Protein AF-A0A2M7KJJ1-F1 (afdb_monomer_lite)

Radius of gyration: 16.53 Å; chains: 1; bounding box: 25×30×69 Å

Foldseek 3Di:
DDPPPDPLPAAPAEEEAEALDVVVVVVCVVPVVVSNHHYHYDNHPVVVVVVVPDDCVVDPDDSPPPPPDPDDDDDDD

Secondary structure (DSSP, 8-state):
--------TTTT-EEEEE-S-HHHHHHHHHHGGGGT-EEEEESSHHHHHHHHT--TTS----TT-------------

pLDDT: mean 71.43, std 19.57, range [38.84, 94.5]

Sequence (77 aa):
MSLANSPQAGKGIRILVADDDPAVLELMTEILPRLDCEVFTEANGEGAIARQGTTPEDAGADPAAVPAGETAERTEE

Structure (mmCIF, N/CA/C/O backbone):
data_AF-A0A2M7KJJ1-F1
#
_entry.id   AF-A0A2M7KJJ1-F1
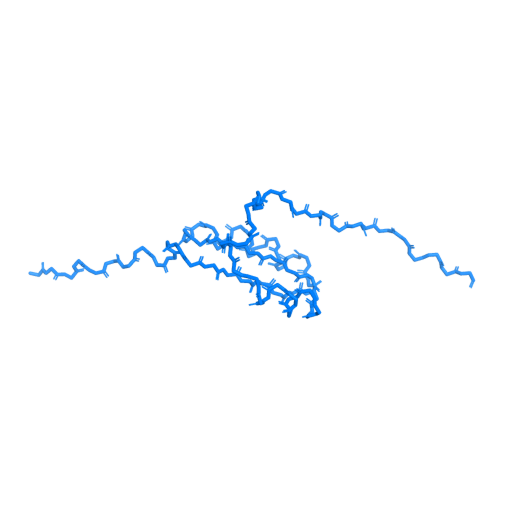#
loop_
_atom_site.group_PDB
_atom_site.id
_atom_site.type_symbol
_atom_site.label_atom_id
_atom_site.label_alt_id
_atom_site.label_comp_id
_atom_site.label_asym_id
_atom_site.label_entity_id
_atom_site.label_seq_id
_atom_site.pdbx_PDB_ins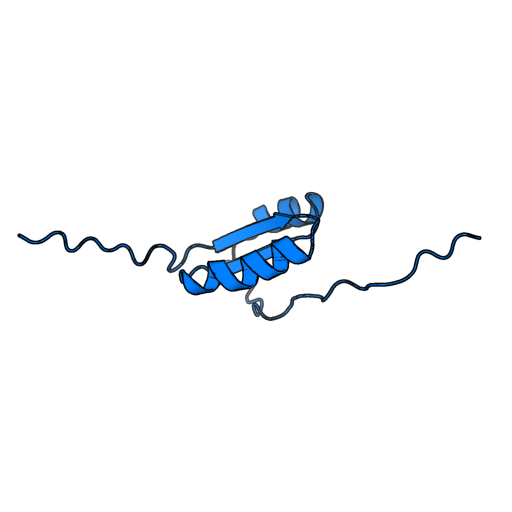_code
_atom_site.Cartn_x
_atom_site.Cartn_y
_atom_site.Cartn_z
_atom_site.occupancy
_atom_site.B_iso_or_equiv
_atom_site.auth_seq_id
_atom_site.auth_comp_id
_atom_site.auth_asym_id
_atom_site.auth_atom_id
_atom_site.pdbx_PDB_model_num
ATOM 1 N N . MET A 1 1 ? -12.639 -5.826 37.218 1.00 45.78 1 MET A N 1
ATOM 2 C CA . MET A 1 1 ? -11.862 -6.205 36.020 1.00 45.78 1 MET A CA 1
ATOM 3 C C . MET A 1 1 ? -12.371 -5.364 34.865 1.00 45.78 1 MET A C 1
ATOM 5 O O . MET A 1 1 ? -13.529 -5.522 34.515 1.00 45.78 1 MET A O 1
ATOM 9 N N . SER A 1 2 ? -11.579 -4.434 34.335 1.00 47.91 2 SER A N 1
ATOM 10 C CA . SER A 1 2 ? -11.910 -3.774 33.069 1.00 47.91 2 SER A CA 1
ATOM 11 C C . SER A 1 2 ? -10.617 -3.339 32.390 1.00 47.91 2 SER A C 1
ATOM 13 O O . SER A 1 2 ? -9.938 -2.436 32.867 1.00 47.91 2 SER A O 1
ATOM 15 N N . LEU A 1 3 ? -10.255 -4.042 31.320 1.00 50.72 3 LEU A N 1
ATOM 16 C CA . LEU A 1 3 ? -9.235 -3.639 30.355 1.00 50.72 3 LEU A CA 1
ATOM 17 C C . LEU A 1 3 ? -9.975 -3.328 29.053 1.00 50.72 3 LEU A C 1
ATOM 19 O O . LEU A 1 3 ? -9.859 -4.044 28.064 1.00 50.72 3 LEU A O 1
ATOM 23 N N . ALA A 1 4 ? -10.798 -2.282 29.073 1.00 55.88 4 ALA A N 1
ATOM 24 C CA . ALA A 1 4 ? -11.351 -1.711 27.853 1.00 55.88 4 ALA A CA 1
ATOM 25 C C . ALA A 1 4 ? -10.274 -0.834 27.198 1.00 55.88 4 ALA A C 1
ATOM 27 O O . ALA A 1 4 ? -10.336 0.388 27.239 1.00 55.88 4 ALA A O 1
ATOM 28 N N . ASN A 1 5 ? -9.247 -1.474 26.646 1.00 51.41 5 ASN A N 1
ATOM 29 C CA . ASN A 1 5 ? -8.341 -0.846 25.694 1.00 51.41 5 ASN A CA 1
ATOM 30 C C . ASN A 1 5 ? -8.236 -1.773 24.487 1.00 51.41 5 ASN A C 1
ATOM 32 O O . ASN A 1 5 ? -7.242 -2.471 24.303 1.00 51.41 5 ASN A O 1
ATOM 36 N N . SER A 1 6 ? -9.312 -1.836 23.707 1.00 52.38 6 SER A N 1
ATOM 37 C CA . SER A 1 6 ? -9.255 -2.387 22.358 1.00 52.38 6 SER A CA 1
ATOM 38 C C . SER A 1 6 ? -8.965 -1.210 21.433 1.00 52.38 6 SER A C 1
ATOM 40 O O . SER A 1 6 ? -9.892 -0.454 21.143 1.00 52.38 6 SER A O 1
ATOM 42 N N . PRO A 1 7 ? -7.710 -0.977 21.011 1.00 52.09 7 PRO A N 1
ATOM 43 C CA . PRO A 1 7 ? -7.483 -0.031 19.933 1.00 52.09 7 PRO A CA 1
ATOM 44 C C . PRO A 1 7 ? -8.227 -0.576 18.707 1.00 52.09 7 PRO A C 1
ATOM 46 O O . PRO A 1 7 ? -7.955 -1.695 18.274 1.00 52.09 7 PRO A O 1
ATOM 49 N N . GLN A 1 8 ? -9.189 0.173 18.157 1.00 58.91 8 GLN A N 1
ATOM 50 C CA . GLN A 1 8 ? -9.523 0.020 16.739 1.00 58.91 8 GLN A CA 1
ATOM 51 C C . GLN A 1 8 ? -8.227 0.351 15.987 1.00 58.91 8 GLN A C 1
ATOM 53 O O . GLN A 1 8 ? -7.859 1.516 15.868 1.00 58.91 8 GLN A O 1
ATOM 58 N N . ALA A 1 9 ? -7.455 -0.684 15.652 1.00 63.81 9 ALA A N 1
ATOM 59 C CA . ALA A 1 9 ? -6.003 -0.583 15.527 1.00 63.81 9 ALA A CA 1
ATOM 60 C C . ALA A 1 9 ? -5.509 0.196 14.297 1.00 63.81 9 ALA A C 1
ATOM 62 O O . ALA A 1 9 ? -4.328 0.524 14.255 1.00 63.81 9 ALA A O 1
ATOM 63 N N . GLY A 1 10 ? -6.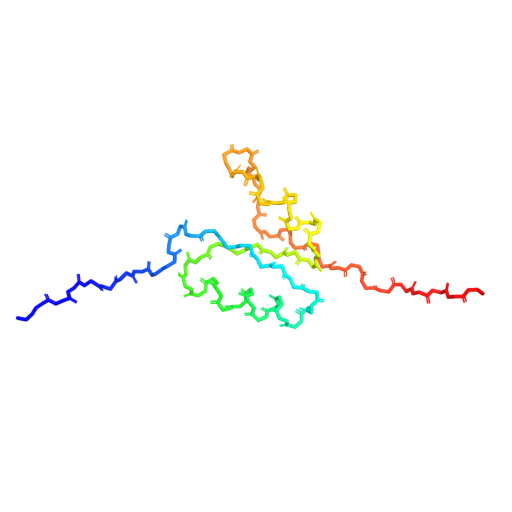378 0.514 13.334 1.00 60.59 10 GLY A N 1
ATOM 64 C CA . GLY A 1 10 ? -5.974 1.163 12.086 1.00 60.59 10 GLY A CA 1
ATOM 65 C C . GLY A 1 10 ? -6.743 2.417 11.692 1.00 60.59 10 GLY A C 1
ATOM 66 O O . GLY A 1 10 ? -6.366 3.050 10.711 1.00 60.59 10 GLY A O 1
ATOM 67 N N . LYS A 1 11 ? -7.769 2.836 12.447 1.00 75.81 11 LYS A N 1
ATOM 68 C CA . LYS A 1 11 ? -8.616 3.964 12.034 1.00 75.81 11 LYS A CA 1
ATOM 69 C C . LYS A 1 11 ? -7.803 5.254 11.880 1.00 75.81 11 LYS A C 1
ATOM 71 O O . LYS A 1 11 ? -7.320 5.812 12.863 1.00 75.81 11 LYS A O 1
ATOM 76 N N . GLY A 1 12 ? -7.708 5.746 10.644 1.00 78.88 12 GLY A N 1
ATOM 77 C CA . GLY A 1 1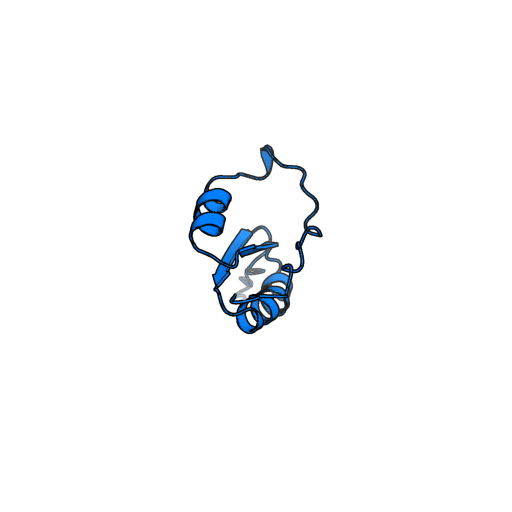2 ? -6.958 6.958 10.290 1.00 78.88 12 GLY A CA 1
ATOM 78 C C . GLY A 1 12 ? -5.461 6.738 10.042 1.00 78.88 12 GLY A C 1
ATOM 79 O O . GLY A 1 12 ? -4.731 7.710 9.845 1.00 78.88 12 GLY A O 1
ATOM 80 N N . ILE A 1 13 ? -4.996 5.486 10.039 1.00 87.19 13 ILE A N 1
ATOM 81 C CA . ILE A 1 13 ? -3.638 5.125 9.631 1.00 87.19 13 ILE A CA 1
ATOM 82 C C . ILE A 1 13 ? -3.610 4.976 8.111 1.00 87.19 13 ILE A C 1
ATOM 84 O O . ILE A 1 13 ? -4.411 4.248 7.528 1.00 87.19 13 ILE A O 1
ATOM 88 N N . ARG A 1 14 ? -2.656 5.664 7.483 1.00 88.44 14 ARG A N 1
ATOM 89 C CA . ARG A 1 14 ? -2.383 5.593 6.046 1.00 88.44 14 ARG A CA 1
ATOM 90 C C . ARG A 1 14 ? -1.147 4.733 5.824 1.00 88.44 14 ARG A C 1
ATOM 92 O O . ARG A 1 14 ? -0.096 5.025 6.392 1.00 88.44 14 ARG A O 1
ATOM 99 N N . ILE A 1 15 ? -1.282 3.674 5.037 1.00 90.00 15 ILE A N 1
ATOM 100 C CA . ILE A 1 15 ? -0.230 2.687 4.782 1.00 90.00 15 ILE A CA 1
ATOM 101 C C . ILE A 1 15 ? 0.127 2.719 3.301 1.00 90.00 15 ILE A C 1
ATOM 103 O O . ILE A 1 15 ? -0.750 2.622 2.450 1.00 90.00 15 ILE A O 1
ATOM 107 N N . LEU A 1 16 ? 1.420 2.824 3.005 1.00 91.31 16 LEU A N 1
ATOM 108 C CA . LEU A 1 16 ? 1.973 2.641 1.669 1.00 91.31 16 LEU A C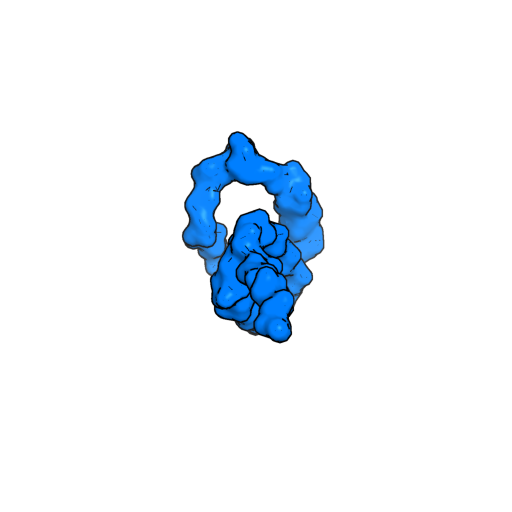A 1
ATOM 109 C C . LEU A 1 16 ? 2.662 1.276 1.603 1.00 91.31 16 LEU A C 1
ATOM 111 O O . LEU A 1 16 ? 3.582 1.018 2.379 1.00 91.31 16 LEU A O 1
ATOM 115 N N . VAL A 1 17 ? 2.221 0.422 0.687 1.00 91.19 17 VAL A N 1
ATOM 116 C CA . VAL A 1 17 ? 2.825 -0.878 0.390 1.00 91.19 17 VAL A CA 1
ATOM 117 C C . VAL A 1 17 ? 3.589 -0.756 -0.922 1.00 91.19 17 VAL A C 1
ATOM 119 O O . VAL A 1 17 ? 3.014 -0.368 -1.935 1.00 91.19 17 VAL A O 1
ATOM 122 N N . ALA A 1 18 ? 4.882 -1.065 -0.890 1.00 92.62 18 ALA A N 1
ATOM 123 C CA . ALA A 1 18 ? 5.740 -1.067 -2.065 1.00 92.62 18 ALA A CA 1
ATOM 124 C C . ALA A 1 18 ? 6.263 -2.486 -2.289 1.00 92.62 18 ALA A C 1
ATOM 126 O O . ALA A 1 18 ? 7.092 -2.950 -1.506 1.00 92.62 18 ALA A O 1
ATOM 127 N N . ASP A 1 19 ? 5.746 -3.165 -3.309 1.00 92.50 19 ASP A N 1
ATOM 128 C CA . ASP A 1 19 ? 6.085 -4.554 -3.626 1.00 92.50 19 ASP A CA 1
ATOM 129 C C . ASP A 1 19 ? 5.945 -4.774 -5.137 1.00 92.50 19 ASP A C 1
ATOM 131 O O . ASP A 1 19 ? 4.984 -4.295 -5.740 1.00 92.50 19 ASP A O 1
ATOM 135 N N . ASP A 1 20 ? 6.918 -5.430 -5.762 1.00 92.94 20 ASP A N 1
ATOM 136 C CA . ASP A 1 20 ? 6.920 -5.706 -7.201 1.00 92.94 20 ASP A CA 1
ATOM 137 C C . ASP A 1 20 ? 6.093 -6.947 -7.566 1.00 92.94 20 ASP A C 1
ATOM 139 O O . ASP A 1 20 ? 5.761 -7.138 -8.740 1.00 92.94 20 ASP A O 1
ATOM 143 N N . ASP A 1 21 ? 5.709 -7.763 -6.578 1.00 94.50 21 ASP A N 1
ATOM 144 C CA . ASP A 1 21 ? 4.815 -8.895 -6.777 1.00 94.50 21 ASP A CA 1
ATOM 145 C C . ASP A 1 21 ? 3.334 -8.451 -6.717 1.00 94.50 21 ASP A C 1
ATOM 147 O O . ASP A 1 21 ? 2.821 -8.074 -5.652 1.00 94.50 21 ASP A O 1
ATOM 151 N N . PRO A 1 22 ? 2.582 -8.541 -7.832 1.00 88.81 22 PRO A N 1
ATOM 152 C CA . PRO A 1 22 ? 1.175 -8.149 -7.861 1.00 88.81 22 PRO A CA 1
ATOM 153 C C . PRO A 1 22 ? 0.296 -8.988 -6.923 1.00 88.81 22 PRO A C 1
ATOM 155 O O . PRO A 1 22 ? -0.702 -8.473 -6.417 1.00 88.81 22 PRO A O 1
ATOM 158 N N . ALA A 1 23 ? 0.660 -10.247 -6.644 1.00 93.25 23 ALA A N 1
ATOM 159 C CA . ALA A 1 23 ? -0.095 -11.096 -5.725 1.00 93.25 23 ALA A CA 1
ATOM 160 C C . ALA A 1 23 ? 0.007 -10.591 -4.277 1.00 93.25 23 ALA A C 1
ATOM 162 O O . ALA A 1 23 ? -0.950 -10.693 -3.505 1.00 93.25 23 ALA A O 1
ATOM 163 N N . VAL A 1 24 ? 1.150 -10.006 -3.904 1.00 92.56 24 VAL A N 1
ATOM 164 C CA . VAL A 1 24 ? 1.340 -9.398 -2.583 1.00 92.56 24 VAL A CA 1
ATOM 165 C C . VAL A 1 24 ? 0.537 -8.106 -2.471 1.00 92.56 24 VAL A C 1
ATOM 167 O O . VAL A 1 24 ? -0.147 -7.899 -1.466 1.00 92.56 24 VAL A O 1
ATOM 170 N N . LEU A 1 25 ? 0.556 -7.258 -3.503 1.00 92.25 25 LEU A N 1
ATOM 171 C CA . LEU A 1 25 ? -0.227 -6.018 -3.522 1.00 92.25 25 LEU A CA 1
ATOM 172 C C . LEU A 1 25 ? -1.735 -6.281 -3.412 1.00 92.25 25 LEU A C 1
ATOM 174 O O . LEU A 1 25 ? -2.421 -5.600 -2.644 1.00 92.25 25 LEU A O 1
ATOM 178 N N . GLU A 1 26 ? -2.248 -7.286 -4.126 1.00 91.75 26 GLU A N 1
ATOM 179 C CA . GLU A 1 26 ? -3.650 -7.706 -4.046 1.00 91.75 26 GLU A CA 1
ATOM 180 C C . GLU A 1 26 ? -4.008 -8.167 -2.626 1.00 91.75 26 GLU A C 1
ATOM 182 O O . GLU A 1 26 ? -4.957 -7.659 -2.021 1.00 91.75 26 GLU A O 1
ATOM 187 N N . LEU A 1 27 ? -3.186 -9.047 -2.045 1.00 93.38 27 LEU A N 1
ATOM 188 C CA . LEU A 1 27 ? -3.376 -9.544 -0.684 1.00 93.38 27 LEU A CA 1
ATOM 189 C C . LEU A 1 27 ? -3.385 -8.408 0.353 1.00 93.38 27 LEU A C 1
ATOM 191 O O . LEU A 1 27 ? -4.227 -8.382 1.254 1.00 93.38 27 LEU A O 1
ATOM 195 N N . MET A 1 28 ? -2.462 -7.452 0.238 1.00 91.75 28 MET A N 1
ATOM 196 C CA . MET A 1 28 ? -2.364 -6.329 1.175 1.00 91.75 28 MET A CA 1
ATOM 197 C C . MET A 1 28 ? -3.534 -5.355 1.030 1.00 91.75 28 MET A C 1
ATOM 199 O O . MET A 1 28 ? -4.039 -4.857 2.039 1.00 91.75 28 MET A O 1
ATOM 203 N N . THR A 1 29 ? -4.016 -5.142 -0.195 1.00 90.75 29 THR A N 1
ATOM 204 C CA . THR A 1 29 ? -5.207 -4.329 -0.478 1.00 90.75 29 THR A CA 1
ATOM 205 C C . THR A 1 29 ? -6.487 -4.999 0.029 1.00 90.75 29 THR A C 1
ATOM 207 O O . THR A 1 29 ? -7.445 -4.314 0.367 1.00 90.75 29 THR A O 1
ATOM 210 N N . GLU A 1 30 ? -6.517 -6.326 0.166 1.00 91.69 30 GLU A N 1
ATOM 211 C CA . GLU A 1 30 ? -7.646 -7.033 0.778 1.00 91.69 30 GLU A CA 1
ATOM 212 C C . GLU A 1 30 ? -7.603 -6.989 2.317 1.00 91.69 30 GLU A C 1
ATOM 214 O O . GLU A 1 30 ? -8.632 -6.809 2.977 1.00 91.69 30 GLU A O 1
ATOM 219 N N . ILE A 1 31 ? -6.423 -7.185 2.913 1.00 91.00 31 ILE A N 1
ATOM 220 C CA . ILE A 1 31 ? -6.282 -7.376 4.363 1.00 91.00 31 ILE A CA 1
ATOM 221 C C . ILE A 1 31 ? -6.278 -6.049 5.120 1.00 91.00 31 ILE A C 1
ATOM 223 O O . ILE A 1 31 ? -6.964 -5.919 6.134 1.00 91.00 31 ILE A O 1
ATOM 227 N N . LEU A 1 32 ? -5.495 -5.071 4.673 1.00 87.75 32 LEU A N 1
ATOM 228 C CA . LEU A 1 32 ? -5.243 -3.856 5.446 1.00 87.75 32 LEU A CA 1
ATOM 229 C C . LEU A 1 32 ? -6.478 -2.944 5.587 1.00 87.75 32 LEU A C 1
ATOM 231 O O . LEU A 1 32 ? -6.676 -2.418 6.686 1.00 87.75 32 LEU A O 1
ATOM 235 N N . PRO A 1 33 ? -7.381 -2.812 4.593 1.00 87.31 33 PRO A N 1
ATOM 236 C CA . PRO A 1 33 ? -8.614 -2.047 4.782 1.00 87.31 33 PRO A CA 1
ATOM 237 C C . PRO A 1 33 ? -9.572 -2.676 5.800 1.00 87.31 33 PRO A C 1
ATOM 239 O O . PRO A 1 33 ? -10.341 -1.966 6.442 1.00 87.31 33 PRO A O 1
ATOM 242 N N . ARG A 1 34 ? -9.496 -3.999 6.030 1.00 87.81 34 ARG A N 1
ATOM 243 C CA . ARG A 1 34 ? -10.269 -4.676 7.094 1.00 87.81 34 ARG A CA 1
ATOM 244 C C . ARG A 1 34 ? -9.841 -4.249 8.502 1.00 87.81 34 ARG A C 1
ATOM 246 O O . ARG A 1 34 ? -10.540 -4.562 9.462 1.00 87.81 34 ARG A O 1
ATOM 253 N N . LEU A 1 35 ? -8.708 -3.556 8.628 1.00 85.75 35 LEU A N 1
ATOM 254 C CA . LEU A 1 35 ? -8.201 -2.992 9.878 1.00 85.75 35 LEU A CA 1
ATOM 255 C C . LEU A 1 35 ? -8.543 -1.498 10.044 1.00 85.75 35 LEU A C 1
ATOM 257 O O . LEU A 1 35 ? -8.005 -0.868 10.950 1.00 85.75 35 LEU A O 1
ATOM 261 N N . ASP A 1 36 ? -9.432 -0.941 9.210 1.00 85.31 36 ASP A N 1
ATOM 262 C CA . ASP A 1 36 ? -9.770 0.494 9.132 1.00 85.31 36 ASP A CA 1
ATOM 263 C C . ASP A 1 36 ? -8.605 1.400 8.675 1.00 85.31 36 ASP A C 1
ATOM 265 O O . ASP A 1 36 ? -8.631 2.614 8.900 1.00 85.31 36 ASP A O 1
ATOM 269 N N . CYS A 1 37 ? -7.589 0.825 8.023 1.00 85.88 37 CYS A N 1
ATOM 270 C CA . CYS A 1 37 ? -6.492 1.571 7.408 1.00 85.88 37 CYS A CA 1
ATOM 271 C C . CYS A 1 37 ? -6.857 2.038 5.994 1.00 85.88 37 CYS A C 1
ATOM 273 O O . CYS A 1 37 ? -7.538 1.336 5.246 1.00 85.88 37 CYS A O 1
ATOM 275 N N . GLU A 1 38 ? -6.312 3.179 5.589 1.00 88.62 38 GLU A N 1
ATOM 276 C CA . GLU A 1 38 ? -6.292 3.608 4.191 1.00 88.62 38 GLU A CA 1
ATOM 277 C C . GLU A 1 38 ? -4.993 3.115 3.546 1.00 88.62 38 GLU A C 1
ATOM 279 O O . GLU A 1 38 ? -3.907 3.294 4.104 1.00 88.62 38 GLU A O 1
ATOM 284 N N . VAL A 1 39 ? -5.100 2.446 2.401 1.00 89.69 39 VAL A N 1
ATOM 285 C CA . VAL A 1 39 ? -3.997 1.684 1.808 1.00 89.69 39 VAL A CA 1
ATOM 286 C C . VAL A 1 39 ? -3.683 2.230 0.430 1.00 89.69 39 VAL A C 1
ATOM 288 O O . VAL A 1 39 ? -4.571 2.402 -0.398 1.00 89.69 39 VAL A O 1
ATOM 291 N N . PHE A 1 40 ? -2.401 2.462 0.191 1.00 90.81 40 PHE A N 1
ATOM 292 C CA . PHE A 1 40 ? -1.839 2.868 -1.084 1.00 90.81 40 PHE A CA 1
ATOM 293 C C . PHE A 1 40 ? -0.812 1.825 -1.508 1.00 90.81 40 PHE A C 1
ATOM 295 O O . PHE A 1 40 ? -0.055 1.329 -0.675 1.00 90.81 40 PHE A O 1
ATOM 302 N N . THR A 1 41 ? -0.761 1.509 -2.795 1.00 91.44 41 THR A N 1
ATOM 303 C CA . THR A 1 41 ? 0.157 0.509 -3.345 1.00 91.44 41 THR A CA 1
ATOM 304 C C . THR A 1 41 ? 1.020 1.120 -4.433 1.00 91.44 41 THR A C 1
ATOM 306 O O . THR A 1 41 ? 0.522 1.904 -5.238 1.00 91.44 41 THR A O 1
ATOM 309 N N . GLU A 1 42 ? 2.285 0.727 -4.491 1.00 93.81 42 GLU A N 1
ATOM 310 C CA . GLU A 1 42 ? 3.215 1.078 -5.561 1.00 93.81 42 GLU A CA 1
ATOM 311 C C . GLU A 1 42 ? 4.018 -0.166 -5.957 1.00 93.81 42 GLU A C 1
ATOM 313 O O . GLU A 1 42 ? 4.493 -0.902 -5.098 1.00 93.81 42 GLU A O 1
ATOM 318 N N . ALA A 1 43 ? 4.183 -0.401 -7.259 1.00 89.62 43 ALA A N 1
ATOM 319 C CA . ALA A 1 43 ? 4.893 -1.582 -7.766 1.00 89.62 43 ALA A CA 1
ATOM 320 C C . ALA A 1 43 ? 6.425 -1.427 -7.752 1.00 89.62 43 ALA A C 1
ATOM 322 O O . ALA A 1 43 ? 7.162 -2.337 -8.123 1.00 89.62 43 ALA A O 1
ATOM 323 N N . ASN A 1 44 ? 6.928 -0.239 -7.407 1.00 87.88 44 ASN A N 1
ATOM 324 C CA . ASN A 1 44 ? 8.351 0.063 -7.430 1.00 87.88 44 ASN A CA 1
ATOM 325 C C . ASN A 1 44 ? 8.742 1.104 -6.371 1.00 87.88 44 ASN A C 1
ATOM 327 O O . ASN A 1 44 ? 7.925 1.875 -5.862 1.00 87.88 44 ASN A O 1
ATOM 331 N N . GLY A 1 45 ? 10.036 1.124 -6.043 1.00 86.25 45 GLY A N 1
ATOM 332 C CA . GLY A 1 45 ? 10.585 2.032 -5.035 1.00 86.25 45 GLY A CA 1
ATOM 333 C C . GLY A 1 45 ? 10.527 3.509 -5.437 1.00 86.25 45 GLY A C 1
ATOM 334 O O . GLY A 1 45 ? 10.353 4.362 -4.572 1.00 86.25 45 GLY A O 1
ATOM 335 N N . GLU A 1 46 ? 10.636 3.826 -6.730 1.00 87.31 46 GLU A N 1
ATOM 336 C CA . GLU A 1 46 ? 10.584 5.210 -7.226 1.00 87.31 46 GLU A CA 1
ATOM 337 C C . GLU A 1 46 ? 9.204 5.843 -6.991 1.00 87.31 46 GLU A C 1
ATOM 339 O O . GLU A 1 46 ? 9.114 6.933 -6.421 1.00 87.31 46 GLU A O 1
ATOM 344 N N . GLY A 1 47 ? 8.129 5.131 -7.343 1.00 84.44 47 GLY A N 1
ATOM 345 C CA . GLY A 1 47 ? 6.748 5.527 -7.066 1.00 84.44 47 GLY A CA 1
ATOM 346 C C . GLY A 1 47 ? 6.470 5.617 -5.567 1.00 84.44 47 GLY A C 1
ATOM 347 O O . GLY A 1 47 ? 5.859 6.582 -5.101 1.00 84.44 47 GLY A O 1
ATOM 348 N N . ALA A 1 48 ? 7.013 4.680 -4.782 1.00 87.94 48 ALA A N 1
ATOM 349 C CA . ALA A 1 48 ? 6.875 4.698 -3.330 1.00 87.94 48 ALA A CA 1
ATOM 350 C C . ALA A 1 48 ? 7.511 5.945 -2.691 1.00 87.94 48 ALA A C 1
ATOM 352 O O . ALA A 1 48 ? 6.887 6.603 -1.856 1.00 87.94 48 ALA A O 1
ATOM 353 N N . ILE A 1 49 ? 8.725 6.315 -3.108 1.00 87.25 49 ILE A N 1
ATOM 354 C CA . ILE A 1 49 ? 9.414 7.522 -2.628 1.00 87.25 49 ILE A CA 1
ATOM 355 C C . ILE A 1 49 ? 8.643 8.781 -3.033 1.00 87.25 49 ILE A C 1
ATOM 357 O O . ILE A 1 49 ? 8.452 9.673 -2.203 1.00 87.25 49 ILE A O 1
ATOM 361 N N . ALA A 1 50 ? 8.160 8.851 -4.278 1.00 84.69 50 ALA A N 1
ATOM 362 C CA . ALA A 1 50 ? 7.370 9.986 -4.752 1.00 84.69 50 ALA A CA 1
ATOM 363 C C . ALA A 1 50 ? 6.087 10.172 -3.921 1.00 84.69 50 ALA A C 1
ATOM 365 O O . ALA A 1 50 ? 5.713 11.298 -3.588 1.00 84.69 50 ALA A O 1
ATOM 366 N N . ARG A 1 51 ? 5.445 9.067 -3.525 1.00 82.62 51 ARG A N 1
ATOM 367 C CA . ARG A 1 51 ? 4.214 9.077 -2.729 1.00 82.62 51 ARG A CA 1
ATOM 368 C C . ARG A 1 51 ? 4.446 9.310 -1.232 1.00 82.62 51 ARG A C 1
ATOM 370 O O . ARG A 1 51 ? 3.589 9.893 -0.572 1.00 82.62 51 ARG A O 1
ATOM 377 N N . GLN A 1 52 ? 5.595 8.921 -0.678 1.00 77.12 52 GLN A N 1
ATOM 378 C CA . GLN A 1 52 ? 5.910 9.112 0.747 1.00 77.12 52 GLN A CA 1
ATOM 379 C C . GLN A 1 52 ? 5.888 10.597 1.175 1.00 77.12 52 GLN A C 1
ATOM 381 O O . GLN A 1 52 ? 5.685 10.893 2.352 1.00 77.12 52 GLN A O 1
ATOM 386 N N . GLY A 1 53 ? 6.066 11.527 0.227 1.00 64.69 53 GLY A N 1
ATOM 387 C CA . GLY A 1 53 ? 6.094 12.974 0.460 1.00 64.69 53 GLY A CA 1
ATOM 388 C C . GLY A 1 53 ? 4.772 13.730 0.271 1.00 64.69 53 GLY A C 1
ATOM 389 O O . GLY A 1 53 ? 4.768 14.943 0.473 1.00 64.69 53 GLY A O 1
ATOM 390 N N . THR A 1 54 ? 3.663 13.080 -0.112 1.00 57.50 54 THR A N 1
ATOM 391 C CA . THR A 1 54 ? 2.365 13.761 -0.296 1.00 57.50 54 THR A CA 1
ATOM 392 C C . THR A 1 54 ? 1.449 13.588 0.924 1.00 57.50 54 THR A C 1
ATOM 394 O O . THR A 1 54 ? 1.093 12.481 1.336 1.00 57.50 54 THR A O 1
ATOM 397 N N . THR A 1 55 ? 1.069 14.707 1.546 1.00 47.88 55 THR A N 1
ATOM 398 C CA . THR A 1 55 ? -0.005 14.766 2.550 1.00 47.88 55 THR A CA 1
ATOM 399 C C . THR A 1 55 ? -1.353 15.050 1.869 1.00 47.88 55 THR A C 1
ATOM 401 O O . THR A 1 55 ? -1.418 15.913 1.000 1.00 47.88 55 THR A O 1
ATOM 404 N N . PRO A 1 56 ? -2.454 14.393 2.281 1.00 51.44 56 PRO A N 1
ATOM 405 C CA . PRO A 1 56 ? -3.765 14.459 1.632 1.00 51.44 56 PRO A CA 1
ATOM 406 C C . PRO A 1 56 ? -4.485 15.797 1.826 1.00 51.44 56 PRO A C 1
ATOM 408 O O . PRO A 1 56 ? -5.560 15.982 1.271 1.00 51.44 56 PRO A O 1
ATOM 411 N N . GLU A 1 57 ? -3.899 16.755 2.552 1.00 52.34 57 GLU A N 1
ATOM 412 C CA . GLU A 1 57 ? -4.399 18.138 2.541 1.00 52.34 57 GLU A CA 1
ATOM 413 C C . GLU A 1 57 ? -4.210 18.809 1.165 1.00 52.34 57 GLU A C 1
ATOM 415 O O . GLU A 1 57 ? -4.897 19.781 0.865 1.00 52.34 57 GLU A O 1
ATOM 420 N N . ASP A 1 58 ? -3.342 18.254 0.310 1.00 49.28 58 ASP A N 1
ATOM 421 C CA . ASP A 1 58 ? -3.059 18.746 -1.047 1.00 49.28 58 ASP A CA 1
ATOM 422 C C . ASP A 1 58 ? -3.787 17.964 -2.159 1.00 49.28 58 ASP A C 1
ATOM 424 O O . ASP A 1 58 ? -3.866 18.414 -3.301 1.00 49.28 58 ASP A O 1
ATOM 428 N N . ALA A 1 59 ? -4.345 16.788 -1.861 1.00 47.44 59 ALA A N 1
ATOM 429 C CA . ALA A 1 59 ? -4.913 15.907 -2.876 1.00 47.44 59 ALA A CA 1
ATOM 430 C C . ALA A 1 59 ? -6.242 15.320 -2.402 1.00 47.44 59 ALA A C 1
ATOM 432 O O . ALA A 1 59 ? -6.294 14.248 -1.803 1.00 47.44 59 ALA A O 1
ATOM 433 N N . GLY A 1 60 ? -7.338 16.009 -2.731 1.00 42.91 60 GLY A N 1
ATOM 434 C CA . GLY A 1 60 ? -8.676 15.418 -2.780 1.00 42.91 60 GLY A CA 1
ATOM 435 C C . GLY A 1 60 ? -8.764 14.378 -3.900 1.00 42.91 60 GLY A C 1
ATOM 436 O O . GLY A 1 60 ? -9.452 14.598 -4.893 1.00 42.91 60 GLY A O 1
ATOM 437 N N . ALA A 1 61 ? -8.012 13.286 -3.772 1.00 45.22 61 ALA A N 1
ATOM 438 C CA . ALA A 1 61 ? -7.907 12.234 -4.765 1.00 45.22 61 ALA A CA 1
ATOM 439 C C . ALA A 1 61 ? -8.622 10.981 -4.260 1.00 45.22 61 ALA A C 1
ATOM 441 O O . ALA A 1 61 ? -8.224 10.345 -3.288 1.00 45.22 61 ALA A O 1
ATOM 442 N N . ASP A 1 62 ? -9.710 10.684 -4.954 1.00 44.84 62 ASP A N 1
ATOM 443 C CA . ASP A 1 62 ? -10.525 9.483 -4.867 1.00 44.84 62 ASP A CA 1
ATOM 444 C C . ASP A 1 62 ? -9.655 8.202 -4.767 1.00 44.84 62 ASP A C 1
ATOM 446 O O . ASP A 1 62 ? -8.804 7.981 -5.638 1.00 44.84 62 ASP A O 1
ATOM 450 N N . PRO A 1 63 ? -9.839 7.334 -3.750 1.00 49.44 63 PRO A N 1
ATOM 451 C CA . PRO A 1 63 ? -9.029 6.124 -3.551 1.00 49.44 63 PRO A CA 1
ATOM 452 C C . PRO A 1 63 ? -9.264 5.038 -4.618 1.00 49.44 63 PRO A C 1
ATOM 454 O O . PRO A 1 63 ? -8.650 3.976 -4.567 1.00 49.44 63 PRO A O 1
ATOM 457 N N . ALA A 1 64 ? -10.145 5.279 -5.594 1.00 44.66 64 ALA A N 1
ATOM 458 C CA . ALA A 1 64 ? -10.486 4.322 -6.642 1.00 44.66 64 ALA A CA 1
ATOM 459 C C . ALA A 1 64 ? -9.545 4.334 -7.864 1.00 44.66 64 ALA A C 1
ATOM 461 O O . ALA A 1 64 ? -9.710 3.508 -8.762 1.00 44.66 64 ALA A O 1
ATOM 462 N N . ALA A 1 65 ? -8.554 5.226 -7.934 1.00 42.69 65 ALA A N 1
ATOM 463 C CA . ALA A 1 65 ? -7.605 5.243 -9.046 1.00 42.69 65 ALA A CA 1
ATOM 464 C C . ALA A 1 65 ? -6.446 4.263 -8.802 1.00 42.69 65 ALA A C 1
ATOM 466 O O . ALA A 1 65 ? -5.301 4.665 -8.606 1.00 42.69 65 ALA A O 1
ATOM 467 N N . VAL A 1 66 ? -6.745 2.964 -8.829 1.00 50.38 66 VAL A N 1
ATOM 468 C CA . VAL A 1 66 ? -5.738 1.950 -9.149 1.00 50.38 66 VAL A CA 1
ATOM 469 C C . VAL A 1 66 ? -5.604 1.975 -10.674 1.00 50.38 66 VAL A C 1
ATOM 471 O O . VAL A 1 66 ? -6.530 1.518 -11.352 1.00 50.38 66 VAL A O 1
ATOM 474 N N . PRO A 1 67 ? -4.528 2.515 -11.279 1.00 41.97 67 PRO A N 1
ATOM 475 C CA . PRO A 1 67 ? -4.226 2.132 -12.643 1.00 41.97 67 PRO A CA 1
ATOM 476 C C . PRO A 1 67 ? -3.841 0.656 -12.567 1.00 41.97 67 PRO A C 1
ATOM 478 O O . PRO A 1 67 ? -2.755 0.305 -12.110 1.00 41.97 67 PRO A O 1
ATOM 481 N N . ALA A 1 68 ? -4.777 -0.219 -12.939 1.00 47.34 68 ALA A N 1
ATOM 482 C CA . ALA A 1 68 ? -4.449 -1.590 -13.280 1.00 47.34 68 ALA A CA 1
ATOM 483 C C . ALA A 1 68 ? -3.295 -1.510 -14.279 1.00 47.34 68 ALA A C 1
ATOM 485 O O . ALA A 1 68 ? -3.443 -0.904 -15.343 1.00 47.34 68 ALA A O 1
ATOM 486 N N . GLY A 1 69 ? -2.133 -2.011 -13.857 1.00 41.69 69 GLY A N 1
ATOM 487 C CA . GLY A 1 69 ? -0.923 -2.000 -14.655 1.00 41.69 69 GLY A CA 1
ATOM 488 C C . GLY A 1 69 ? -1.235 -2.489 -16.060 1.00 41.69 69 GLY A C 1
ATOM 489 O O . GLY A 1 69 ? -1.887 -3.518 -16.243 1.00 41.69 69 GLY A O 1
ATOM 490 N N . GLU A 1 70 ? -0.795 -1.710 -17.040 1.00 38.84 70 GLU A N 1
ATOM 491 C CA . GLU A 1 70 ? -0.766 -2.095 -18.439 1.00 38.84 70 GLU A CA 1
ATOM 492 C C . GLU A 1 70 ? 0.112 -3.347 -18.557 1.00 38.84 70 GLU A C 1
ATOM 494 O O . GLU A 1 70 ? 1.340 -3.297 -18.560 1.00 38.84 70 GLU A O 1
ATOM 499 N N . THR A 1 71 ? -0.530 -4.511 -18.533 1.00 57.84 71 THR A N 1
ATOM 500 C CA . THR A 1 71 ? 0.085 -5.776 -18.913 1.00 57.84 71 THR A CA 1
ATOM 501 C C . THR A 1 71 ? 0.181 -5.841 -20.433 1.00 57.84 71 THR A C 1
ATOM 503 O O . THR A 1 71 ? -0.814 -5.556 -21.098 1.00 57.84 71 THR A O 1
ATOM 506 N N . ALA A 1 72 ? 1.318 -6.358 -20.917 1.00 48.94 72 ALA A N 1
ATOM 507 C CA . ALA A 1 72 ? 1.671 -6.697 -22.306 1.00 48.94 72 ALA A CA 1
ATOM 508 C C . ALA A 1 72 ? 2.270 -5.528 -23.120 1.00 48.94 72 ALA A C 1
ATOM 510 O O . ALA A 1 72 ? 1.748 -4.428 -23.117 1.00 48.94 72 ALA A O 1
ATOM 511 N N . GLU A 1 73 ? 3.379 -5.662 -23.84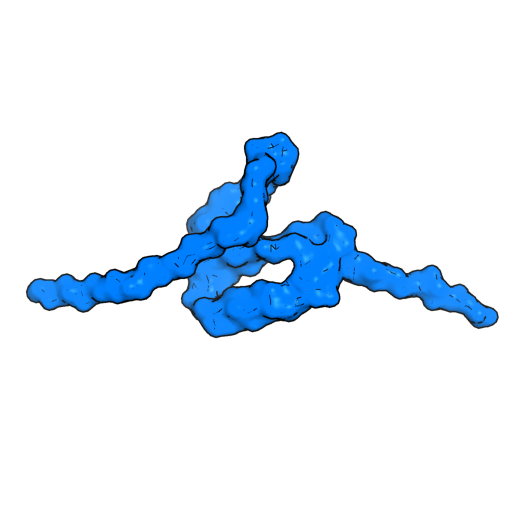9 1.00 45.41 73 GLU A N 1
ATOM 512 C CA . GLU A 1 73 ? 4.066 -6.847 -24.365 1.00 45.41 73 GLU A CA 1
ATOM 513 C C . GLU A 1 73 ? 5.514 -6.445 -24.711 1.00 45.41 73 GLU A C 1
ATOM 515 O O . GLU A 1 73 ? 5.754 -5.399 -25.315 1.00 45.41 73 GLU A O 1
ATOM 520 N N . ARG A 1 74 ? 6.499 -7.261 -24.324 1.00 52.66 74 ARG A N 1
ATOM 521 C CA . ARG A 1 74 ? 7.882 -7.112 -24.788 1.00 52.66 74 ARG A CA 1
ATOM 522 C C . ARG A 1 74 ? 7.971 -7.785 -26.160 1.00 52.66 74 ARG A C 1
ATOM 524 O O . ARG A 1 74 ? 8.092 -9.004 -26.222 1.00 52.66 74 ARG A O 1
ATOM 531 N N . THR A 1 75 ? 7.914 -7.012 -27.240 1.00 54.41 75 THR A N 1
ATOM 532 C CA . THR A 1 75 ? 8.305 -7.496 -28.571 1.00 54.41 75 THR A CA 1
ATOM 533 C C . THR A 1 75 ? 9.797 -7.229 -28.740 1.00 54.41 75 THR A C 1
ATOM 535 O O . THR A 1 75 ? 10.213 -6.086 -28.915 1.00 54.41 75 THR A O 1
ATOM 538 N N . GLU A 1 76 ? 10.612 -8.271 -28.594 1.00 60.38 76 GLU A N 1
ATOM 539 C CA . GLU A 1 76 ? 12.017 -8.261 -29.014 1.00 60.38 76 GLU A CA 1
ATOM 540 C C . GLU A 1 76 ? 12.053 -8.352 -30.554 1.00 60.38 76 GLU A C 1
ATOM 542 O O . GLU A 1 76 ? 11.447 -9.264 -31.121 1.00 60.38 76 GLU A O 1
ATOM 547 N N . GLU A 1 77 ? 12.702 -7.386 -31.216 1.00 58.88 77 GLU A N 1
ATOM 548 C CA . GLU A 1 77 ? 13.110 -7.457 -32.636 1.00 58.88 77 GLU A CA 1
ATOM 549 C C . GLU A 1 77 ? 14.472 -8.147 -32.784 1.00 58.88 77 GLU A C 1
ATOM 551 O O . GLU A 1 77 ? 15.361 -7.895 -31.934 1.00 58.88 77 GLU A O 1
#